Protein AF-A0A7W8USA8-F1 (afdb_monomer)

Solvent-accessible surface area (backbone atoms only — not comparable to full-atom values): 4212 Å² total; per-residue (Å²): 132,74,65,57,66,59,49,52,52,49,50,53,51,51,53,51,53,49,52,53,49,63,76,38,62,88,42,94,72,68,41,74,64,51,52,49,73,73,40,97,54,54,70,73,59,50,44,64,70,26,45,92,62,71,21,56,69,45,47,56,51,52,52,54,51,62,71,64,71,121

Sequence (70 aa):
MTGSARAVARTAMSTAARRYIDANLGQPDLTVDSVLAMSPLSRPTLYRLFEPEGGLHAYIRNQFMEMTTW

Radius of gyration: 13.1 Å; Cα contacts (8 Å, |Δi|>4): 33; chains: 1; bounding box: 32×25×36 Å

Foldseek 3Di:
DPVVVVVVVLVVLLVVLVVVLVVCLPPPPSDPVVSCVPRPDDPVSQQVSCVVVVGPRNVSVVSNVVVPPD

Nearest PDB structures (foldseek):
  2osz-assembly2_D  TM=3.997E-01  e=9.675E+00  Rattus norvegicus

Mean predicted aligned error: 7.51 Å

Structure (mmCIF, N/CA/C/O backbone):
data_AF-A0A7W8USA8-F1
#
_entry.id   AF-A0A7W8USA8-F1
#
loop_
_atom_site.group_PDB
_atom_site.id
_atom_site.type_symbol
_atom_site.label_atom_id
_atom_site.label_alt_id
_atom_site.label_comp_id
_atom_site.label_asym_id
_atom_site.label_entity_id
_atom_site.label_seq_id
_atom_site.pdbx_PDB_ins_code
_atom_site.Cartn_x
_atom_site.Cartn_y
_atom_site.Cartn_z
_atom_site.occupancy
_atom_site.B_iso_or_equiv
_atom_site.auth_seq_id
_atom_site.auth_comp_id
_atom_site.auth_asym_id
_atom_site.auth_atom_id
_atom_site.pdbx_PDB_model_num
ATOM 1 N N . MET A 1 1 ? 16.521 10.742 -22.573 1.00 48.91 1 MET A N 1
ATOM 2 C CA . MET A 1 1 ? 15.333 11.016 -21.726 1.00 48.91 1 MET A CA 1
ATOM 3 C C . MET A 1 1 ? 14.570 9.720 -21.386 1.00 48.91 1 MET A C 1
ATOM 5 O O . MET A 1 1 ? 13.360 9.654 -21.542 1.00 48.91 1 MET A O 1
ATOM 9 N N . THR A 1 2 ? 15.246 8.677 -20.883 1.00 57.69 2 THR A N 1
ATOM 10 C CA . THR A 1 2 ? 14.643 7.332 -20.679 1.00 57.69 2 THR A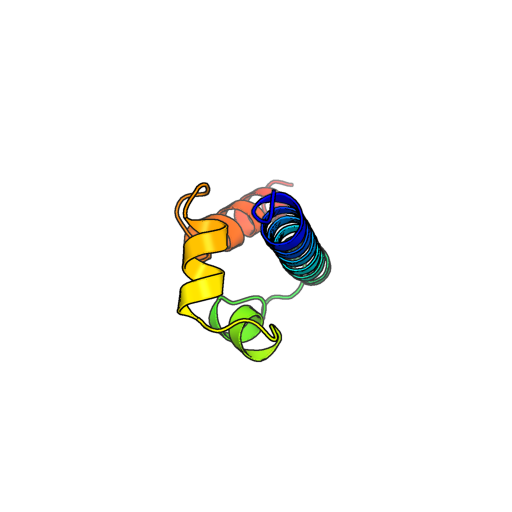 CA 1
ATOM 11 C C . THR A 1 2 ? 14.021 7.137 -19.284 1.00 57.69 2 THR A C 1
ATOM 13 O O . THR A 1 2 ? 13.333 6.152 -19.033 1.00 57.69 2 THR A O 1
ATOM 16 N N . GLY A 1 3 ? 14.201 8.099 -18.370 1.00 61.50 3 GLY A N 1
ATOM 17 C CA . GLY A 1 3 ? 13.666 8.028 -17.003 1.00 61.50 3 GLY A CA 1
ATOM 18 C C . GLY A 1 3 ? 12.139 8.130 -16.906 1.00 61.50 3 GLY A C 1
ATOM 19 O O . GLY A 1 3 ? 11.560 7.576 -15.977 1.00 61.50 3 GLY A O 1
ATOM 20 N N . SER A 1 4 ? 11.477 8.770 -17.878 1.00 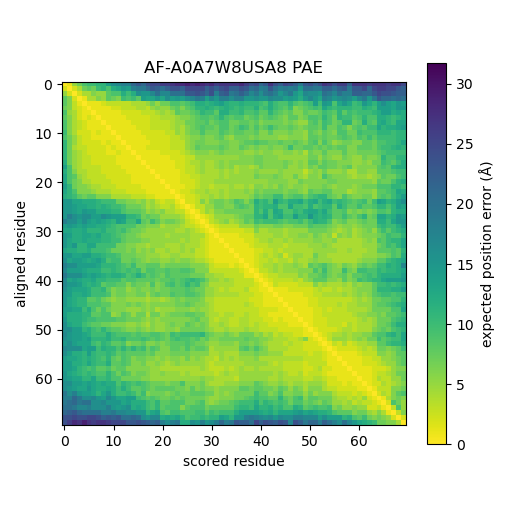73.25 4 SER A N 1
ATOM 21 C CA . SER A 1 4 ? 10.035 9.049 -17.809 1.00 73.25 4 SER A CA 1
ATOM 22 C C . SER A 1 4 ? 9.178 7.789 -17.966 1.00 73.25 4 SER A C 1
ATOM 24 O O . SER A 1 4 ? 8.347 7.508 -17.111 1.00 73.25 4 SER A O 1
ATOM 26 N N . ALA A 1 5 ? 9.433 6.949 -18.977 1.00 75.81 5 ALA A N 1
ATOM 27 C CA . ALA A 1 5 ? 8.613 5.756 -19.224 1.00 75.81 5 ALA A CA 1
ATOM 28 C C . ALA A 1 5 ? 8.658 4.748 -18.061 1.00 75.81 5 ALA A C 1
ATOM 30 O O . ALA A 1 5 ? 7.632 4.199 -17.661 1.00 75.81 5 ALA A O 1
ATOM 31 N N . ARG A 1 6 ? 9.840 4.544 -17.462 1.00 74.56 6 ARG A N 1
ATOM 32 C CA . ARG A 1 6 ? 9.995 3.658 -16.299 1.00 74.56 6 ARG A CA 1
ATOM 33 C C . ARG A 1 6 ? 9.353 4.248 -15.041 1.00 74.56 6 ARG A C 1
ATOM 35 O O . ARG A 1 6 ? 8.793 3.499 -14.245 1.00 74.56 6 ARG A O 1
ATOM 42 N N . ALA A 1 7 ? 9.416 5.570 -14.868 1.00 77.31 7 ALA A N 1
ATOM 43 C CA . ALA A 1 7 ? 8.745 6.259 -13.770 1.00 77.31 7 ALA A CA 1
ATOM 44 C C . ALA A 1 7 ? 7.216 6.175 -13.903 1.00 77.31 7 ALA A C 1
ATOM 46 O O . ALA A 1 7 ? 6.554 5.807 -12.940 1.00 77.31 7 ALA A O 1
ATOM 47 N N . VAL A 1 8 ? 6.670 6.409 -15.101 1.00 80.56 8 VAL A N 1
ATOM 48 C CA . VAL A 1 8 ? 5.233 6.280 -15.396 1.00 80.56 8 VAL A CA 1
ATOM 49 C C . VAL A 1 8 ? 4.749 4.852 -15.152 1.00 80.56 8 VAL A C 1
ATOM 51 O O . VAL A 1 8 ? 3.744 4.661 -14.470 1.00 80.56 8 VAL A O 1
ATOM 54 N N . ALA A 1 9 ? 5.489 3.846 -15.631 1.00 78.56 9 ALA A N 1
ATOM 55 C CA . ALA A 1 9 ? 5.165 2.444 -15.374 1.00 78.56 9 ALA A CA 1
ATOM 56 C C . ALA A 1 9 ? 5.170 2.123 -13.870 1.00 78.56 9 ALA A C 1
ATOM 58 O O . ALA A 1 9 ? 4.268 1.446 -13.383 1.00 78.56 9 ALA A O 1
ATOM 59 N N . ARG A 1 10 ? 6.142 2.656 -13.115 1.00 75.31 10 ARG A N 1
ATOM 60 C CA . ARG A 1 10 ? 6.204 2.462 -11.662 1.00 75.31 10 ARG A CA 1
ATOM 61 C C . ARG A 1 10 ? 5.016 3.106 -10.952 1.00 75.31 10 ARG A C 1
ATOM 63 O O . ARG A 1 10 ? 4.416 2.455 -10.106 1.00 75.31 10 ARG A O 1
ATOM 70 N N . THR A 1 11 ? 4.647 4.329 -11.325 1.00 80.25 11 THR A N 1
ATOM 71 C CA . THR A 1 11 ? 3.472 5.014 -10.772 1.00 80.25 11 THR A CA 1
ATOM 72 C C . THR A 1 11 ? 2.187 4.247 -11.078 1.00 80.25 11 THR A C 1
ATOM 74 O O . THR A 1 11 ? 1.394 4.015 -10.172 1.00 80.25 11 THR A O 1
ATOM 77 N N . ALA A 1 12 ? 2.005 3.780 -12.316 1.00 81.56 12 ALA A N 1
ATOM 78 C CA . ALA A 1 12 ? 0.839 2.982 -12.692 1.00 81.56 12 ALA A CA 1
ATOM 79 C C . ALA A 1 12 ? 0.757 1.670 -11.890 1.00 81.56 12 ALA A C 1
ATOM 81 O O . ALA A 1 12 ? -0.316 1.308 -11.406 1.00 81.56 12 ALA A O 1
ATOM 82 N N . MET A 1 13 ? 1.894 0.996 -11.687 1.00 77.69 13 MET A N 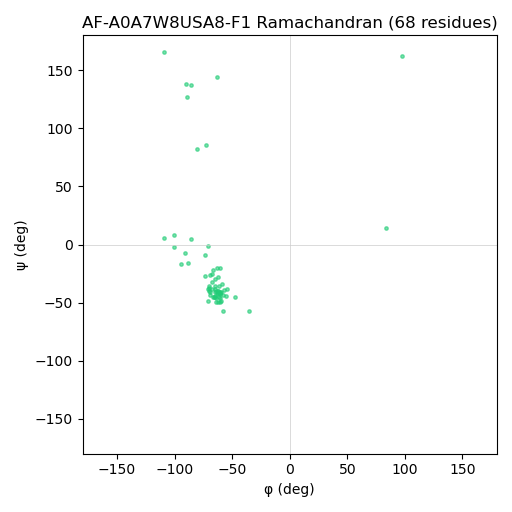1
ATOM 83 C CA . MET A 1 13 ? 1.983 -0.199 -10.843 1.00 77.69 13 MET A CA 1
ATOM 84 C C . MET A 1 13 ? 1.653 0.098 -9.372 1.00 77.69 13 MET A C 1
ATOM 86 O O . MET A 1 13 ? 0.910 -0.668 -8.761 1.00 77.69 13 MET A O 1
ATOM 90 N N . SER A 1 14 ? 2.133 1.216 -8.814 1.00 74.00 14 SER A N 1
ATOM 91 C CA . SER A 1 14 ? 1.764 1.679 -7.466 1.00 74.00 14 SER A CA 1
ATOM 92 C C . SER A 1 14 ? 0.272 1.922 -7.324 1.00 74.00 14 SER A C 1
ATOM 94 O O . SER A 1 14 ? -0.342 1.433 -6.380 1.00 74.00 14 SER A O 1
ATOM 96 N N . THR A 1 15 ? -0.329 2.642 -8.269 1.00 82.12 15 THR A N 1
ATOM 97 C CA . THR A 1 15 ? -1.763 2.936 -8.236 1.00 82.12 15 THR A CA 1
ATOM 98 C C . THR A 1 15 ? -2.600 1.664 -8.359 1.00 82.12 15 THR A C 1
ATOM 100 O O . THR A 1 15 ? -3.594 1.526 -7.651 1.00 82.12 15 THR A O 1
ATOM 103 N N . ALA A 1 16 ? -2.195 0.715 -9.209 1.00 80.75 16 ALA A N 1
ATOM 104 C CA . ALA A 1 16 ? -2.879 -0.569 -9.345 1.00 80.75 16 ALA A CA 1
ATOM 105 C C . ALA A 1 16 ? -2.797 -1.406 -8.058 1.00 80.75 16 ALA A C 1
ATOM 107 O O . ALA A 1 16 ? -3.819 -1.917 -7.603 1.00 80.75 16 ALA A O 1
ATOM 108 N N . ALA A 1 17 ? -1.613 -1.491 -7.440 1.00 75.62 17 ALA A N 1
ATOM 109 C CA . ALA A 1 17 ? -1.430 -2.190 -6.169 1.00 75.62 17 ALA A CA 1
ATOM 110 C C . ALA A 1 17 ? -2.281 -1.566 -5.056 1.00 75.62 17 ALA A C 1
ATOM 112 O O . ALA A 1 17 ? -2.939 -2.283 -4.309 1.00 75.62 17 ALA A O 1
ATOM 113 N N . ARG A 1 18 ? -2.323 -0.231 -4.984 1.00 77.31 18 ARG A N 1
ATOM 114 C CA . ARG A 1 18 ? -3.116 0.484 -3.982 1.00 77.31 18 ARG A CA 1
ATOM 115 C C . ARG A 1 18 ? -4.612 0.245 -4.144 1.00 77.31 18 ARG A C 1
ATOM 117 O O . ARG A 1 18 ? -5.249 -0.192 -3.199 1.00 77.31 18 ARG A O 1
ATOM 124 N N . ARG A 1 19 ? -5.136 0.400 -5.365 1.00 82.50 19 ARG A N 1
ATOM 125 C CA . ARG A 1 19 ? -6.544 0.104 -5.680 1.00 82.50 19 ARG A CA 1
ATOM 126 C C . ARG A 1 19 ? -6.931 -1.330 -5.347 1.00 82.50 19 ARG A C 1
ATOM 128 O O . ARG A 1 19 ? -8.043 -1.563 -4.892 1.00 82.50 19 ARG A O 1
ATOM 135 N N . TYR A 1 20 ? -6.033 -2.280 -5.599 1.00 77.62 20 TYR A N 1
ATOM 136 C CA . TYR A 1 20 ? -6.268 -3.672 -5.243 1.00 77.62 20 TYR A CA 1
ATOM 137 C C . TYR A 1 20 ? -6.372 -3.846 -3.726 1.00 77.62 20 TYR A C 1
ATOM 139 O O . TYR A 1 20 ? -7.300 -4.499 -3.261 1.00 77.62 20 TYR A O 1
ATOM 147 N N . ILE A 1 21 ? -5.459 -3.245 -2.959 1.00 76.94 21 ILE A N 1
ATOM 148 C CA . ILE A 1 21 ? -5.518 -3.287 -1.496 1.00 76.94 21 ILE A CA 1
ATOM 149 C C . ILE A 1 21 ? -6.822 -2.645 -1.015 1.00 76.94 21 ILE A C 1
ATOM 151 O O . ILE A 1 21 ? -7.563 -3.300 -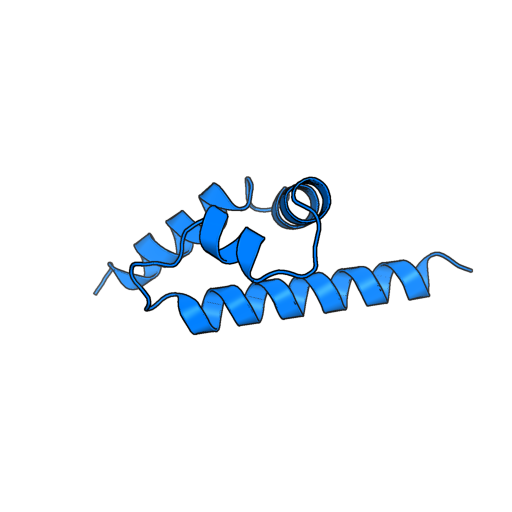0.293 1.00 76.94 21 ILE A O 1
ATOM 155 N N . ASP A 1 22 ? -7.157 -1.446 -1.500 1.00 78.69 22 ASP A N 1
ATOM 156 C CA . ASP A 1 22 ? -8.362 -0.719 -1.086 1.00 78.69 22 ASP A CA 1
ATOM 157 C C . ASP A 1 22 ? -9.655 -1.491 -1.394 1.00 78.69 22 ASP A C 1
ATOM 159 O O . ASP A 1 22 ? -10.555 -1.568 -0.562 1.00 78.69 22 ASP A O 1
ATOM 163 N N . ALA A 1 23 ? -9.732 -2.141 -2.560 1.00 80.81 23 ALA A N 1
ATOM 164 C CA . ALA A 1 23 ? -10.876 -2.972 -2.941 1.00 80.81 23 ALA A CA 1
ATOM 165 C C . ALA A 1 23 ? -11.031 -4.237 -2.078 1.00 80.81 23 ALA A C 1
ATOM 167 O O . ALA A 1 23 ? -12.120 -4.804 -2.016 1.00 80.81 23 ALA A O 1
ATOM 168 N N . ASN A 1 24 ? -9.955 -4.687 -1.427 1.00 75.25 24 ASN A N 1
ATOM 169 C CA . ASN A 1 24 ? -9.937 -5.890 -0.597 1.00 75.25 24 ASN A CA 1
ATOM 170 C C . ASN A 1 24 ? -9.814 -5.577 0.906 1.00 75.25 24 ASN A C 1
ATOM 172 O O . ASN A 1 24 ? -9.715 -6.506 1.701 1.00 75.25 24 ASN A O 1
ATOM 176 N N . LEU A 1 25 ? -9.859 -4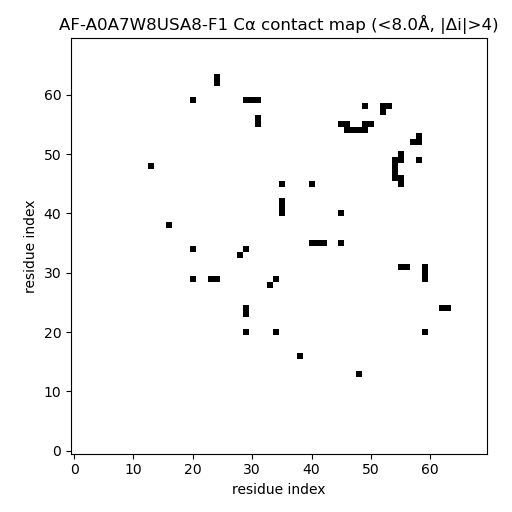.303 1.319 1.00 72.56 25 LEU A N 1
ATOM 177 C CA . LEU A 1 25 ? -9.718 -3.890 2.723 1.00 72.56 25 LEU A CA 1
ATOM 178 C C . LEU A 1 25 ? -10.804 -4.423 3.655 1.00 72.56 25 LEU A C 1
ATOM 180 O O . LEU A 1 25 ? -10.545 -4.648 4.833 1.00 72.56 25 LEU A O 1
ATOM 184 N N . GLY A 1 26 ? -11.998 -4.668 3.118 1.00 68.44 26 GLY A N 1
ATOM 185 C CA . GLY A 1 26 ? -13.096 -5.279 3.864 1.00 68.44 26 GLY A CA 1
ATOM 186 C C . GLY A 1 26 ? -12.915 -6.776 4.124 1.00 68.44 26 GLY A C 1
ATOM 187 O O . GLY A 1 26 ? -13.700 -7.350 4.875 1.00 68.44 26 GLY A O 1
ATOM 188 N N . GLN A 1 27 ? -11.914 -7.416 3.510 1.00 75.25 27 GLN A N 1
ATOM 189 C CA . GLN A 1 27 ? -11.701 -8.850 3.649 1.00 75.25 27 GLN A CA 1
ATOM 190 C C . GLN A 1 27 ? -10.781 -9.143 4.841 1.00 75.25 27 GLN A C 1
ATOM 192 O O . GLN A 1 27 ? -9.660 -8.629 4.889 1.00 75.25 27 GLN A O 1
ATOM 197 N N . PRO A 1 28 ? -11.191 -10.020 5.773 1.00 67.31 28 PRO A N 1
ATOM 198 C CA . PRO A 1 28 ? -10.358 -10.403 6.914 1.00 67.31 28 PRO A CA 1
ATOM 199 C C . PRO A 1 28 ? -9.063 -11.118 6.491 1.00 67.31 28 PRO A C 1
ATOM 201 O O . PRO A 1 28 ? -8.088 -11.118 7.236 1.00 67.31 28 PRO A O 1
ATOM 204 N N . ASP A 1 29 ? -9.027 -11.670 5.274 1.00 69.81 29 ASP A N 1
ATOM 205 C CA . ASP A 1 29 ? -7.863 -12.354 4.705 1.00 69.81 29 ASP A CA 1
ATOM 206 C C . ASP A 1 29 ? -6.869 -11.410 4.007 1.00 69.81 29 ASP A C 1
ATOM 208 O O . ASP A 1 29 ? -5.888 -11.872 3.412 1.00 69.81 29 ASP A O 1
ATOM 212 N N . LEU A 1 30 ? -7.082 -10.087 4.051 1.00 74.69 30 LEU A N 1
ATOM 213 C CA . LEU A 1 30 ? -6.137 -9.121 3.494 1.00 74.69 30 LEU A CA 1
ATOM 214 C C . LEU A 1 30 ? -4.889 -9.019 4.385 1.00 74.69 30 LEU A C 1
ATOM 216 O O . LEU A 1 30 ? -4.749 -8.154 5.248 1.00 74.69 30 LEU A O 1
ATOM 220 N N . THR A 1 31 ? -3.943 -9.9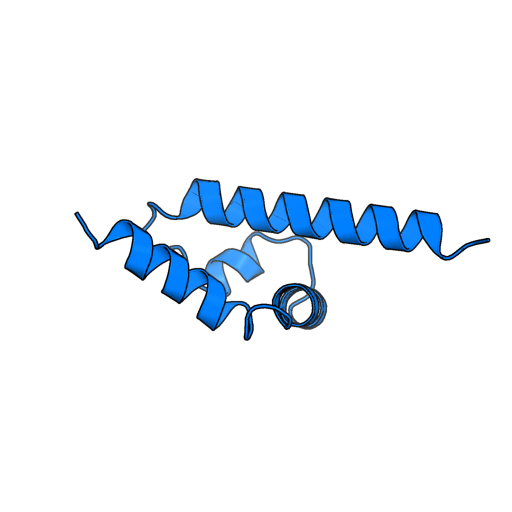16 4.132 1.00 74.88 31 THR A N 1
ATOM 221 C CA . THR A 1 31 ? -2.622 -9.928 4.758 1.00 74.88 31 THR A CA 1
ATOM 222 C C . THR A 1 31 ? -1.545 -9.525 3.756 1.00 74.88 31 THR A C 1
ATOM 224 O O . THR A 1 31 ? -1.758 -9.528 2.542 1.00 74.88 31 THR A O 1
ATOM 227 N N . VAL A 1 32 ? -0.344 -9.217 4.254 1.00 74.62 32 VAL A N 1
ATOM 228 C CA . VAL A 1 32 ? 0.827 -8.990 3.394 1.00 74.62 32 VAL A CA 1
ATOM 229 C C . VAL A 1 32 ? 1.075 -10.174 2.462 1.00 74.62 32 VAL A C 1
ATOM 231 O O . VAL A 1 32 ? 1.404 -9.961 1.298 1.00 74.62 32 VAL A O 1
ATOM 234 N N . ASP A 1 33 ? 0.884 -11.406 2.935 1.00 78.50 33 ASP A N 1
ATOM 235 C CA . ASP A 1 33 ? 1.104 -12.599 2.120 1.00 78.50 33 ASP A CA 1
ATOM 236 C C . ASP A 1 33 ? 0.040 -12.745 1.022 1.00 78.50 33 ASP A C 1
ATOM 238 O O . ASP A 1 33 ? 0.384 -12.989 -0.130 1.00 78.50 33 ASP A O 1
ATOM 242 N N . SER A 1 34 ? -1.224 -12.441 1.327 1.00 76.56 34 SER A N 1
ATOM 243 C CA . SER A 1 34 ? -2.311 -12.404 0.339 1.00 76.56 34 SER A CA 1
ATOM 244 C C . SER A 1 34 ? -2.078 -11.335 -0.738 1.00 76.56 34 SER A C 1
ATOM 246 O O . SER A 1 34 ? -2.295 -11.581 -1.925 1.00 76.56 34 SER A O 1
ATOM 248 N N . VAL A 1 35 ? -1.578 -10.154 -0.353 1.00 77.12 35 VAL A N 1
ATOM 249 C CA . VAL A 1 35 ? -1.196 -9.088 -1.300 1.00 77.12 35 VAL A CA 1
ATOM 250 C C . VAL A 1 35 ? -0.026 -9.530 -2.180 1.00 77.12 35 VAL A C 1
ATOM 252 O O . VAL A 1 35 ? -0.005 -9.238 -3.374 1.00 77.12 35 VAL A O 1
ATOM 255 N N . LEU A 1 36 ? 0.936 -10.257 -1.614 1.00 78.25 36 LEU A N 1
ATOM 256 C CA . LEU A 1 36 ? 2.079 -10.794 -2.348 1.00 78.25 36 LEU A CA 1
ATOM 257 C C . LEU A 1 36 ? 1.694 -11.930 -3.300 1.00 78.25 36 LEU A C 1
ATOM 259 O O . LEU A 1 36 ? 2.231 -11.985 -4.401 1.00 78.25 36 LEU A O 1
ATOM 263 N N . ALA A 1 37 ? 0.770 -12.802 -2.902 1.00 79.00 37 ALA A N 1
ATOM 264 C CA . ALA A 1 37 ? 0.281 -13.909 -3.720 1.00 79.00 37 ALA A CA 1
ATOM 265 C C . ALA A 1 37 ? -0.531 -13.425 -4.932 1.00 79.00 37 ALA A C 1
ATOM 267 O O . ALA A 1 37 ? -0.498 -14.044 -5.993 1.00 79.00 37 ALA A O 1
ATOM 268 N N . MET A 1 38 ? -1.241 -12.306 -4.779 1.00 70.81 38 MET A N 1
ATOM 269 C CA . MET A 1 38 ? -2.124 -11.749 -5.808 1.00 70.81 38 MET A CA 1
ATOM 270 C C . MET A 1 38 ? -1.443 -10.694 -6.685 1.00 70.81 38 MET A C 1
ATOM 272 O O . MET A 1 38 ? -1.942 -10.353 -7.759 1.00 70.81 38 MET A O 1
ATOM 276 N N . SER A 1 39 ? -0.304 -10.157 -6.247 1.00 70.75 39 SER A N 1
ATOM 277 C CA . SER A 1 39 ? 0.433 -9.166 -7.017 1.00 70.75 39 SER A CA 1
ATOM 278 C C . SER A 1 39 ? 1.385 -9.828 -8.016 1.00 70.75 39 SER A C 1
ATOM 280 O O . SER A 1 39 ? 2.148 -10.717 -7.649 1.00 70.75 39 SER A O 1
ATOM 282 N N . PRO A 1 40 ? 1.465 -9.328 -9.262 1.00 72.00 40 PRO A N 1
ATOM 283 C CA . PRO A 1 40 ? 2.501 -9.745 -10.208 1.00 72.00 40 PRO A CA 1
ATOM 284 C C . PRO A 1 40 ? 3.900 -9.216 -9.834 1.00 72.00 40 PRO A C 1
ATOM 286 O O . PRO A 1 40 ? 4.871 -9.449 -10.556 1.00 72.00 40 PRO A O 1
ATOM 289 N N . LEU A 1 41 ? 4.016 -8.443 -8.749 1.00 72.38 41 LEU A N 1
ATOM 290 C CA . LEU A 1 41 ? 5.256 -7.817 -8.314 1.00 72.38 41 LEU A CA 1
ATOM 291 C C . LEU A 1 41 ? 6.023 -8.724 -7.356 1.00 72.38 41 LEU A C 1
ATOM 293 O O . LEU A 1 41 ? 5.482 -9.290 -6.411 1.00 72.38 41 LEU A O 1
ATOM 297 N N . SER A 1 42 ? 7.338 -8.780 -7.542 1.00 78.62 42 SER A N 1
ATOM 298 C CA . SER A 1 42 ? 8.220 -9.458 -6.600 1.00 78.62 42 SER A CA 1
ATOM 299 C C . SER A 1 42 ? 8.187 -8.778 -5.224 1.00 78.62 42 SER A C 1
ATOM 301 O O . SER A 1 42 ? 8.152 -7.548 -5.135 1.00 78.62 42 SER A O 1
ATOM 303 N N . ARG A 1 43 ? 8.279 -9.579 -4.148 1.00 78.69 43 ARG A N 1
ATOM 304 C CA . ARG A 1 43 ? 8.408 -9.123 -2.745 1.00 78.69 43 ARG A CA 1
ATOM 305 C C . ARG A 1 43 ? 9.245 -7.838 -2.592 1.00 78.69 43 ARG A C 1
ATOM 307 O O . ARG A 1 43 ? 8.704 -6.848 -2.105 1.00 78.69 43 ARG A O 1
ATOM 314 N N . PRO A 1 44 ? 10.514 -7.779 -3.042 1.00 82.69 44 PRO A N 1
ATOM 315 C CA . PRO A 1 44 ? 11.342 -6.581 -2.873 1.00 82.69 44 PRO A CA 1
ATOM 316 C C . PRO A 1 44 ? 10.832 -5.351 -3.638 1.00 82.69 44 PRO A C 1
ATOM 318 O O . PRO A 1 44 ? 11.038 -4.225 -3.192 1.00 82.69 44 PRO A O 1
ATOM 321 N N . THR A 1 45 ? 10.150 -5.533 -4.770 1.00 81.62 45 THR A N 1
ATOM 322 C CA . THR A 1 45 ? 9.553 -4.421 -5.527 1.00 81.62 45 THR A CA 1
ATOM 323 C C . THR A 1 45 ? 8.381 -3.821 -4.768 1.00 81.62 45 THR A C 1
ATOM 325 O O . THR A 1 45 ? 8.283 -2.601 -4.664 1.00 81.62 45 THR A O 1
ATOM 328 N N . LEU A 1 46 ? 7.536 -4.681 -4.198 1.00 78.19 46 LEU A N 1
ATOM 329 C CA . LEU A 1 46 ? 6.419 -4.277 -3.354 1.00 78.19 46 LEU A CA 1
ATOM 330 C C . LEU A 1 46 ? 6.901 -3.541 -2.104 1.00 78.19 46 LEU A C 1
ATOM 332 O O . LEU A 1 46 ? 6.455 -2.427 -1.853 1.00 78.19 46 LEU A O 1
ATOM 336 N N . TYR A 1 47 ? 7.879 -4.087 -1.380 1.00 81.44 47 TYR A N 1
ATOM 337 C CA . TYR A 1 47 ? 8.441 -3.414 -0.205 1.00 81.44 47 TYR A CA 1
ATOM 338 C C . TYR A 1 47 ? 8.964 -2.008 -0.519 1.00 81.44 47 TYR A C 1
ATOM 340 O O . TYR A 1 47 ? 8.638 -1.068 0.199 1.00 81.44 47 TYR A O 1
ATOM 348 N N . ARG A 1 48 ? 9.695 -1.833 -1.626 1.00 81.94 48 ARG A N 1
ATOM 349 C CA . ARG A 1 48 ? 10.198 -0.515 -2.055 1.00 81.94 48 ARG A CA 1
ATOM 350 C C . ARG A 1 48 ? 9.104 0.456 -2.492 1.00 81.94 48 ARG A C 1
ATOM 352 O O . ARG A 1 48 ? 9.314 1.663 -2.478 1.00 81.94 48 ARG A O 1
ATOM 359 N N . LEU A 1 49 ? 7.965 -0.060 -2.943 1.00 78.69 49 LEU A N 1
ATOM 360 C CA . LEU A 1 49 ? 6.820 0.752 -3.344 1.00 78.69 49 LEU A CA 1
ATOM 361 C C . LEU A 1 49 ? 6.154 1.409 -2.133 1.00 78.69 49 LEU A C 1
ATOM 363 O O . LEU A 1 49 ? 5.718 2.551 -2.225 1.00 78.69 49 LEU A O 1
ATOM 367 N N . PHE A 1 50 ? 6.110 0.673 -1.020 1.00 79.44 50 PHE A N 1
ATOM 368 C CA . PHE A 1 50 ? 5.462 1.068 0.229 1.00 79.44 50 PHE A CA 1
ATOM 369 C C . PHE A 1 50 ? 6.444 1.583 1.291 1.00 79.44 50 PHE A C 1
ATOM 371 O O . PHE A 1 50 ? 6.016 2.014 2.356 1.00 79.44 50 PHE A O 1
ATOM 378 N N . GLU A 1 51 ? 7.752 1.581 1.020 1.00 82.44 51 GLU A N 1
ATOM 379 C CA . GLU A 1 51 ? 8.776 2.193 1.881 1.00 82.44 51 GLU A CA 1
ATOM 380 C C . GLU A 1 51 ? 8.418 3.620 2.342 1.00 82.44 51 GLU A C 1
ATOM 382 O O . GLU A 1 51 ? 8.527 3.880 3.541 1.00 82.44 51 GLU A O 1
ATOM 387 N N . PRO A 1 52 ? 7.927 4.524 1.464 1.00 79.25 52 PRO A N 1
ATOM 388 C CA . PRO A 1 52 ? 7.538 5.880 1.864 1.00 79.25 52 PRO A CA 1
ATOM 389 C C . PRO A 1 52 ? 6.424 5.940 2.920 1.00 79.25 52 PRO A C 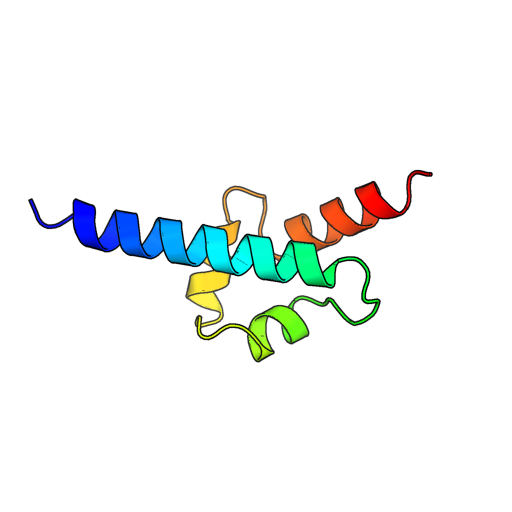1
ATOM 391 O O . PRO A 1 52 ? 6.275 6.953 3.591 1.00 79.25 52 PRO A O 1
ATOM 394 N N . GLU A 1 53 ? 5.647 4.868 3.072 1.00 73.44 53 GLU A N 1
ATOM 395 C CA . GLU A 1 53 ? 4.504 4.773 3.990 1.00 73.44 53 GLU A CA 1
ATOM 396 C C . GLU A 1 53 ? 4.854 4.021 5.283 1.00 73.44 53 GLU 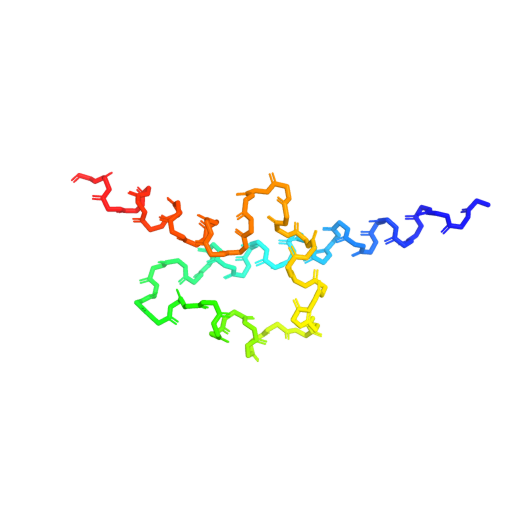A C 1
ATOM 398 O O . GLU A 1 53 ? 3.980 3.706 6.088 1.00 73.44 53 GLU A O 1
ATOM 403 N N . GLY A 1 54 ? 6.137 3.702 5.486 1.00 76.94 54 GLY A N 1
ATOM 404 C CA . GLY A 1 54 ? 6.591 2.855 6.590 1.00 76.94 54 GLY A CA 1
ATOM 405 C C . GLY A 1 54 ? 6.488 1.354 6.293 1.00 76.94 54 GLY A C 1
ATOM 406 O O . GLY A 1 54 ? 6.599 0.533 7.204 1.00 76.94 54 GLY A O 1
ATOM 407 N N . GLY A 1 55 ? 6.298 0.985 5.022 1.00 82.00 55 GLY A N 1
ATOM 408 C CA . GLY A 1 55 ? 6.234 -0.391 4.538 1.00 82.00 55 GLY A CA 1
ATOM 409 C C . GLY A 1 55 ? 4.811 -0.929 4.379 1.00 82.00 55 GLY A C 1
ATOM 410 O O . GLY A 1 55 ? 3.847 -0.429 4.954 1.00 82.00 55 GLY A O 1
ATOM 411 N N . LEU A 1 56 ? 4.686 -2.019 3.615 1.00 77.31 56 LEU A N 1
ATOM 412 C CA . LEU A 1 56 ? 3.392 -2.630 3.281 1.00 77.31 56 LEU A CA 1
ATOM 413 C C . LEU A 1 56 ? 2.600 -3.072 4.529 1.00 77.31 56 LEU A C 1
ATOM 415 O O . LEU A 1 56 ? 1.380 -2.958 4.568 1.00 77.31 56 LEU A O 1
ATOM 419 N N . HIS A 1 57 ? 3.297 -3.520 5.578 1.00 79.88 57 HIS A N 1
ATOM 420 C CA . HIS A 1 57 ? 2.683 -3.894 6.857 1.00 79.88 57 HIS A CA 1
ATOM 421 C C . HIS A 1 57 ? 2.042 -2.696 7.575 1.00 79.88 57 HIS A C 1
ATOM 423 O O . HIS A 1 57 ? 0.964 -2.832 8.155 1.00 79.88 57 HIS A O 1
ATOM 429 N N . ALA A 1 58 ? 2.702 -1.532 7.551 1.00 81.50 58 ALA A N 1
ATOM 430 C CA . ALA A 1 58 ? 2.188 -0.311 8.162 1.00 81.50 58 ALA A CA 1
ATOM 431 C C . ALA A 1 58 ? 0.979 0.217 7.385 1.00 81.50 58 ALA A C 1
ATOM 433 O O . ALA A 1 58 ? -0.015 0.581 8.011 1.00 81.50 58 ALA A O 1
ATOM 434 N N . TYR A 1 59 ? 1.037 0.162 6.049 1.00 80.50 59 TYR A N 1
ATOM 435 C CA . TYR A 1 59 ? -0.073 0.539 5.179 1.00 80.50 59 TYR A CA 1
ATOM 436 C C . TYR A 1 59 ? -1.333 -0.277 5.480 1.00 80.50 59 TYR A C 1
ATOM 438 O O . TYR A 1 59 ? -2.350 0.287 5.872 1.00 80.50 59 TYR A O 1
ATOM 446 N N . ILE A 1 60 ? -1.244 -1.610 5.395 1.00 78.31 60 ILE A N 1
ATOM 447 C CA . ILE A 1 60 ? -2.388 -2.503 5.636 1.00 78.31 60 ILE A CA 1
ATOM 448 C C . ILE A 1 60 ? -2.960 -2.291 7.047 1.00 78.31 60 ILE A C 1
ATOM 450 O O . ILE A 1 60 ? -4.170 -2.161 7.215 1.00 78.31 60 ILE A O 1
ATOM 454 N N . ARG A 1 61 ? -2.100 -2.172 8.069 1.00 78.44 61 ARG A N 1
ATOM 455 C CA . ARG A 1 61 ? -2.542 -1.908 9.447 1.00 78.44 61 ARG A CA 1
ATOM 456 C C . ARG A 1 61 ? -3.259 -0.563 9.595 1.00 78.44 61 ARG A C 1
ATOM 458 O O . ARG A 1 61 ? -4.258 -0.504 10.303 1.00 78.44 61 ARG A O 1
ATOM 465 N N . ASN A 1 62 ? -2.752 0.503 8.971 1.00 77.50 62 ASN A N 1
ATOM 466 C CA . ASN A 1 62 ? -3.381 1.825 9.034 1.00 77.50 62 ASN A CA 1
ATOM 467 C C . ASN A 1 62 ? -4.791 1.788 8.445 1.00 77.50 62 ASN A C 1
ATOM 469 O O . ASN A 1 62 ? -5.714 2.357 9.013 1.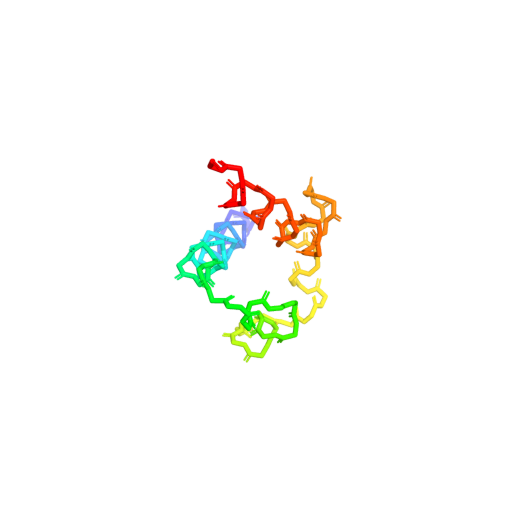00 77.50 62 ASN A O 1
ATOM 473 N N . GLN A 1 63 ? -4.955 1.076 7.335 1.00 74.75 63 GLN A N 1
ATOM 474 C CA . GLN A 1 63 ? -6.249 0.943 6.687 1.00 74.75 63 GLN A CA 1
ATOM 475 C C . GLN A 1 63 ? -7.252 0.133 7.532 1.00 74.75 63 GLN A C 1
ATOM 477 O O . GLN A 1 63 ? -8.416 0.508 7.636 1.00 74.75 63 GLN A O 1
ATOM 482 N N . PHE A 1 64 ? -6.805 -0.923 8.224 1.00 73.75 64 PHE A N 1
ATOM 483 C CA . PHE A 1 64 ? -7.659 -1.635 9.184 1.00 73.75 64 PHE A CA 1
ATOM 484 C C . PHE A 1 64 ? -8.072 -0.774 10.385 1.00 73.75 64 PHE A C 1
ATOM 486 O O . PHE A 1 64 ? -9.193 -0.912 10.878 1.00 73.75 64 PHE A O 1
ATOM 493 N N . MET A 1 65 ? -7.184 0.110 10.860 1.00 74.12 65 MET A N 1
ATOM 494 C CA . MET A 1 65 ? -7.527 1.053 11.928 1.00 74.12 65 MET A CA 1
ATOM 495 C C . MET A 1 65 ? -8.589 2.053 11.474 1.00 74.12 65 MET A C 1
ATOM 497 O O . MET A 1 65 ? -9.563 2.246 12.194 1.00 74.12 65 MET A O 1
ATOM 501 N N . GLU A 1 66 ? -8.440 2.618 10.275 1.00 72.38 66 GLU A N 1
ATOM 502 C CA . GLU A 1 66 ? -9.418 3.540 9.683 1.00 72.38 66 GLU A CA 1
ATOM 503 C C . GLU A 1 66 ? -10.788 2.870 9.472 1.00 72.38 66 GLU A C 1
ATOM 505 O O . GLU A 1 66 ? -11.822 3.488 9.709 1.00 72.38 66 GLU A O 1
ATOM 510 N N . MET A 1 67 ? -10.813 1.577 9.121 1.00 71.25 67 MET A N 1
ATOM 511 C CA . MET A 1 67 ? -12.060 0.817 8.978 1.00 71.25 67 MET A CA 1
ATOM 512 C C . MET A 1 67 ? -12.729 0.464 10.316 1.00 71.25 67 MET A C 1
ATOM 514 O O . MET A 1 67 ? -13.939 0.269 10.343 1.00 71.25 67 MET A O 1
ATOM 518 N N . THR A 1 68 ? -11.976 0.342 11.413 1.00 66.50 68 THR A N 1
ATOM 519 C CA . THR A 1 68 ? -12.514 -0.057 12.732 1.00 66.50 68 THR A CA 1
ATOM 520 C C . THR A 1 68 ? -12.998 1.136 13.564 1.00 66.50 68 THR A C 1
ATOM 522 O O . THR A 1 68 ? -13.743 0.951 14.523 1.00 66.50 68 THR A O 1
ATOM 525 N N . THR A 1 69 ? -12.625 2.368 13.210 1.00 59.66 69 THR A N 1
ATOM 526 C CA . THR A 1 69 ? -13.189 3.579 13.821 1.00 59.66 69 THR A CA 1
ATOM 527 C C . THR A 1 69 ? -14.546 3.931 13.198 1.00 59.66 69 THR A C 1
ATOM 529 O O . THR A 1 69 ? -14.613 4.788 12.320 1.00 59.66 69 THR A O 1
ATOM 532 N N . TRP A 1 70 ? -15.613 3.278 13.673 1.00 48.31 70 TRP A N 1
ATOM 533 C CA . TRP A 1 70 ? -17.014 3.705 13.530 1.00 48.31 70 TRP A CA 1
ATOM 534 C C . TRP A 1 70 ? -17.682 3.758 14.901 1.00 48.31 70 TRP A C 1
ATOM 536 O O . TRP A 1 70 ? -17.526 2.777 15.664 1.00 48.31 70 TRP A O 1
#

pLDDT: mean 75.24, std 6.86, range [48.31, 82.69]

Secondary structure (DSSP, 8-state):
-THHHHHHHHHHHHHHHHHHHHHHTT-TT--HHHHHHH-SS-HHHHHHHHGGGT-HHHHHHHHHHHHH--